Protein AF-A0A101MNH3-F1 (afdb_monomer_lite)

Organism: Penicillium freii (NCBI:txid48697)

InterPro domains:
  IPR005828 Major facilitator, sugar transporter-like [PF00083] (1-115)
  IPR036259 MFS transporter superfamily [G3DSA:1.20.1250.20] (1-116)
  IPR036259 MFS transporter superfamily [SSF103473] (3-115)
  IPR050360 Major Facilitator Superfamily Sugar Transporters [PTHR48022] (1-115)

Sequence (117 aa):
MTILFACYTACAGVYAEITSKAAGIAVLLMIFLFNGAYNLMQPFHFLYIGEIFPFIQRSKDMAVMQMSVRIAAVFNKFVNPIGMENIKWKFFLSYVAWLAIETTTVYFFFPETQGPV

Secondary structure (DSSP, 8-state):
-HHHHHHHHHHHHHHHH---HHHHHHHHHHHHHHHHHHHHHHHHHHHHHHHHS-TTTHHHHHHHHHHHHHHHHHHHHHHHHHHHHHHGGGHHHHHHHHHHHHHHHHHHHS-------

Radius of gyration: 17.6 Å; chains: 1; bounding box: 46×30×47 Å

Structure (mmCIF, N/CA/C/O backbone):
data_AF-A0A101MNH3-F1
#
_entry.id   AF-A0A101MNH3-F1
#
loop_
_atom_site.group_PDB
_atom_site.id
_atom_site.type_symbol
_atom_site.label_atom_id
_atom_site.label_alt_id
_atom_site.label_comp_id
_atom_site.label_asym_id
_atom_site.label_entity_id
_atom_site.label_seq_id
_atom_site.pdbx_PDB_ins_code
_atom_site.Cartn_x
_atom_site.Cartn_y
_atom_site.Cartn_z
_atom_site.occupancy
_atom_site.B_iso_or_equiv
_atom_site.auth_seq_id
_atom_site.auth_comp_id
_atom_site.auth_asym_id
_atom_site.auth_atom_id
_atom_site.pdbx_PDB_model_num
ATOM 1 N N . MET A 1 1 ? -3.993 4.161 -5.624 1.00 70.56 1 MET A N 1
ATOM 2 C CA . MET A 1 1 ? -2.656 3.528 -5.492 1.00 70.56 1 MET A CA 1
ATOM 3 C C . MET A 1 1 ? -2.418 2.427 -6.510 1.00 70.56 1 MET A C 1
ATOM 5 O O . MET A 1 1 ? -1.325 2.358 -7.052 1.00 70.56 1 MET A O 1
ATOM 9 N N . THR A 1 2 ? -3.416 1.589 -6.791 1.00 67.06 2 THR A N 1
ATOM 10 C CA . THR A 1 2 ? -3.299 0.429 -7.692 1.00 67.06 2 THR A CA 1
ATOM 11 C C . THR A 1 2 ? -2.808 0.771 -9.092 1.00 67.06 2 THR A C 1
ATOM 13 O O . THR A 1 2 ? -1.866 0.151 -9.569 1.00 67.06 2 THR A O 1
ATOM 16 N N . ILE A 1 3 ? -3.379 1.805 -9.715 1.00 69.00 3 ILE A N 1
ATOM 17 C CA . ILE A 1 3 ? -3.002 2.247 -11.065 1.00 69.00 3 ILE A CA 1
ATOM 18 C C . ILE A 1 3 ? -1.552 2.752 -11.083 1.00 69.00 3 ILE A C 1
ATOM 20 O O . ILE A 1 3 ? -0.776 2.350 -11.939 1.00 69.00 3 ILE A O 1
ATOM 24 N N . LEU A 1 4 ? -1.149 3.556 -10.091 1.00 70.75 4 LEU A N 1
ATOM 25 C CA . LEU A 1 4 ? 0.229 4.054 -9.976 1.00 70.75 4 LEU A CA 1
ATOM 26 C C . LEU A 1 4 ? 1.236 2.918 -9.762 1.00 70.75 4 LEU A C 1
ATOM 28 O O . LEU A 1 4 ? 2.310 2.927 -10.358 1.00 70.75 4 LEU A O 1
ATOM 32 N N . PHE A 1 5 ? 0.884 1.917 -8.953 1.00 71.00 5 PHE A N 1
ATOM 33 C CA . PHE A 1 5 ? 1.747 0.763 -8.710 1.00 71.00 5 PHE A CA 1
ATOM 34 C C . PHE A 1 5 ? 1.815 -0.192 -9.918 1.00 71.00 5 PHE A C 1
ATOM 36 O O . PHE A 1 5 ? 2.867 -0.768 -10.201 1.00 71.00 5 PHE A O 1
ATOM 43 N N . ALA A 1 6 ? 0.726 -0.320 -10.680 1.00 71.38 6 ALA A N 1
ATOM 44 C CA . ALA A 1 6 ? 0.710 -1.045 -11.948 1.00 71.38 6 ALA A CA 1
ATOM 45 C C . ALA A 1 6 ? 1.573 -0.340 -13.010 1.00 71.38 6 ALA A C 1
ATOM 47 O O . ALA A 1 6 ? 2.382 -0.994 -13.666 1.00 71.38 6 ALA A O 1
ATOM 48 N N . CYS A 1 7 ? 1.485 0.991 -13.118 1.00 69.50 7 CYS A N 1
ATOM 49 C CA . CYS A 1 7 ? 2.364 1.791 -13.975 1.00 69.50 7 CYS A CA 1
ATOM 50 C C . CYS A 1 7 ? 3.836 1.672 -13.554 1.00 69.50 7 CYS A C 1
ATOM 52 O O . CYS A 1 7 ? 4.696 1.469 -14.407 1.00 69.50 7 CYS A O 1
ATOM 54 N N . TYR A 1 8 ? 4.130 1.713 -12.251 1.00 72.50 8 TYR A N 1
ATOM 55 C CA . TYR A 1 8 ? 5.475 1.462 -11.726 1.00 72.50 8 TYR A CA 1
ATOM 56 C C . TYR A 1 8 ? 5.999 0.074 -12.129 1.00 72.50 8 TYR A C 1
ATOM 58 O O . TYR A 1 8 ? 7.120 -0.046 -12.620 1.00 72.50 8 TYR A O 1
ATOM 66 N N . THR A 1 9 ? 5.171 -0.963 -11.987 1.00 73.12 9 THR A N 1
ATOM 67 C CA . THR A 1 9 ? 5.519 -2.343 -12.357 1.00 73.12 9 THR A CA 1
ATOM 68 C C . THR A 1 9 ? 5.764 -2.485 -13.862 1.00 73.12 9 THR A C 1
ATOM 70 O O . THR A 1 9 ? 6.717 -3.149 -14.268 1.00 73.12 9 THR A O 1
ATOM 73 N N . ALA A 1 10 ? 4.967 -1.813 -14.698 1.00 70.50 10 ALA A N 1
ATOM 74 C CA . ALA A 1 10 ? 5.171 -1.772 -16.145 1.00 70.50 10 ALA A CA 1
ATOM 75 C C . ALA A 1 10 ? 6.486 -1.064 -16.519 1.00 70.50 10 ALA A C 1
ATOM 77 O O . ALA A 1 10 ? 7.266 -1.594 -17.309 1.00 70.50 10 ALA A O 1
ATOM 78 N N . CYS A 1 11 ? 6.790 0.085 -15.903 1.00 65.81 11 CYS A N 1
ATOM 79 C CA . CYS A 1 11 ? 8.066 0.780 -16.098 1.00 65.81 11 CYS A CA 1
ATOM 80 C C . CYS A 1 11 ? 9.266 -0.058 -15.625 1.00 65.81 11 CYS A C 1
ATOM 82 O O . CYS A 1 11 ? 10.305 -0.057 -16.285 1.00 65.81 11 CYS A O 1
ATOM 84 N N . ALA A 1 12 ? 9.126 -0.801 -14.523 1.00 66.62 12 ALA A N 1
ATOM 85 C CA . ALA A 1 12 ? 10.158 -1.710 -14.028 1.00 66.62 12 ALA A CA 1
ATOM 86 C C . ALA A 1 12 ? 10.396 -2.899 -14.979 1.00 66.62 12 ALA A C 1
ATOM 88 O O . ALA A 1 12 ? 11.543 -3.304 -15.168 1.00 66.62 12 ALA A O 1
ATOM 89 N N . GLY A 1 13 ? 9.341 -3.418 -15.619 1.00 66.19 13 GLY A N 1
ATOM 90 C CA . GLY A 1 13 ? 9.450 -4.428 -16.678 1.00 66.19 13 GLY A CA 1
ATOM 91 C C . GLY A 1 13 ? 10.191 -3.906 -17.913 1.00 66.19 13 GLY A C 1
ATOM 92 O O . GLY A 1 13 ? 11.125 -4.547 -18.384 1.00 66.19 13 GLY A O 1
ATOM 93 N N . VAL A 1 14 ? 9.858 -2.697 -18.377 1.00 68.38 14 VAL A N 1
ATOM 94 C CA . VAL A 1 14 ? 10.538 -2.058 -19.523 1.00 68.38 14 VAL A CA 1
ATOM 95 C C . VAL A 1 14 ? 12.009 -1.758 -19.217 1.00 68.38 14 VAL A C 1
ATOM 97 O O . VAL A 1 14 ? 12.866 -1.951 -20.076 1.00 68.38 14 VAL A O 1
ATOM 100 N N . TYR A 1 15 ? 12.334 -1.339 -17.991 1.00 61.78 15 TYR A N 1
ATOM 101 C CA . TYR A 1 15 ? 13.723 -1.134 -17.564 1.00 61.78 15 TYR A CA 1
ATOM 102 C C . TYR A 1 15 ? 14.539 -2.437 -17.525 1.00 61.78 15 TYR A C 1
ATOM 104 O O . TYR A 1 15 ? 15.750 -2.404 -17.738 1.00 61.78 15 TYR A O 1
ATOM 112 N N . ALA A 1 16 ? 13.897 -3.584 -17.275 1.00 62.91 16 ALA A N 1
ATOM 113 C CA . ALA A 1 16 ? 14.568 -4.883 -17.268 1.00 62.91 16 ALA A CA 1
ATOM 114 C C . ALA A 1 16 ? 14.952 -5.374 -18.677 1.00 62.91 16 ALA A C 1
ATOM 116 O O . ALA A 1 16 ? 15.919 -6.123 -18.806 1.00 62.91 16 ALA A O 1
ATOM 117 N N . GLU A 1 17 ? 14.222 -4.960 -19.717 1.00 65.38 17 GLU A N 1
ATOM 118 C CA . GLU A 1 17 ? 14.526 -5.299 -21.117 1.00 65.38 17 GLU A CA 1
ATOM 119 C C . GLU A 1 17 ? 15.402 -4.243 -21.802 1.00 65.38 17 GLU A C 1
ATOM 121 O O . GLU A 1 17 ? 16.275 -4.575 -22.604 1.00 65.38 17 GLU A O 1
ATOM 126 N N . ILE A 1 18 ? 15.197 -2.966 -21.471 1.00 64.25 18 ILE A N 1
ATOM 127 C CA . ILE A 1 18 ? 15.888 -1.829 -22.076 1.00 64.25 18 ILE A CA 1
ATOM 128 C C . ILE A 1 18 ? 16.625 -1.082 -20.961 1.00 64.25 18 ILE A C 1
ATOM 130 O O . ILE A 1 18 ? 16.083 -0.161 -20.346 1.00 64.25 18 ILE A O 1
ATOM 134 N N . THR A 1 19 ? 17.884 -1.459 -20.711 1.00 61.97 19 THR A N 1
ATOM 135 C CA . THR A 1 19 ? 18.787 -0.827 -19.726 1.00 61.97 19 THR A CA 1
ATOM 136 C C . THR A 1 19 ? 19.220 0.578 -20.180 1.00 61.97 19 THR A C 1
ATOM 138 O O . THR A 1 19 ? 20.395 0.861 -20.411 1.00 61.97 19 THR A O 1
ATOM 141 N N . SER A 1 20 ? 18.257 1.480 -20.365 1.00 68.25 20 SER A N 1
ATOM 142 C CA . SER A 1 20 ? 18.467 2.874 -20.752 1.00 68.25 20 SER A CA 1
ATOM 143 C C . SER A 1 20 ? 18.354 3.789 -19.535 1.00 68.25 20 SER A C 1
ATOM 145 O O . SER A 1 20 ? 17.468 3.625 -18.693 1.00 68.25 20 SER A O 1
ATOM 147 N N . LYS A 1 21 ? 19.209 4.821 -19.468 1.00 68.31 21 LYS A N 1
ATOM 148 C CA . LYS A 1 21 ? 19.149 5.860 -18.421 1.00 68.31 21 LYS A CA 1
ATOM 149 C C . LYS A 1 21 ? 17.765 6.514 -18.325 1.00 68.31 21 LYS A C 1
ATOM 151 O O . LYS A 1 21 ? 17.332 6.844 -17.226 1.00 68.31 21 LYS A O 1
ATOM 156 N N . ALA A 1 22 ? 17.058 6.662 -19.448 1.00 72.19 22 ALA A N 1
ATOM 157 C CA . ALA A 1 22 ? 15.714 7.240 -19.475 1.00 72.19 22 ALA A CA 1
ATOM 158 C C . ALA A 1 22 ? 14.681 6.360 -18.747 1.00 72.19 22 ALA A C 1
ATOM 160 O O . ALA A 1 22 ? 13.854 6.873 -17.995 1.00 72.19 22 ALA A O 1
ATOM 161 N N . ALA A 1 23 ? 14.769 5.036 -18.907 1.00 65.12 23 ALA A N 1
ATOM 162 C CA . ALA A 1 23 ? 13.880 4.095 -18.234 1.00 65.12 23 ALA A CA 1
ATOM 163 C C . ALA A 1 23 ? 14.144 4.055 -16.715 1.00 65.12 23 ALA A C 1
ATOM 165 O O . ALA A 1 23 ? 13.197 4.019 -15.933 1.00 65.12 23 ALA A O 1
ATOM 166 N N . GLY A 1 24 ? 15.404 4.189 -16.282 1.00 66.75 24 GLY A N 1
ATOM 167 C CA . GLY A 1 24 ? 15.744 4.300 -14.858 1.00 66.75 24 GLY A CA 1
ATOM 168 C C . GLY A 1 24 ? 15.171 5.561 -14.196 1.00 66.75 24 GLY A C 1
ATOM 169 O O . GLY A 1 24 ? 14.627 5.489 -13.094 1.00 66.75 24 GLY A O 1
ATOM 170 N N . ILE A 1 25 ? 15.220 6.708 -14.886 1.00 74.56 25 ILE A N 1
ATOM 171 C CA . ILE A 1 25 ? 14.623 7.967 -14.402 1.00 74.56 25 ILE A CA 1
ATOM 172 C C . ILE A 1 25 ? 13.093 7.850 -14.319 1.00 74.56 25 ILE A C 1
ATOM 174 O O . ILE A 1 25 ? 12.504 8.282 -13.329 1.00 74.56 25 ILE A O 1
ATOM 178 N N . ALA A 1 26 ? 12.448 7.224 -15.309 1.00 72.94 26 ALA A N 1
ATOM 179 C CA . ALA A 1 26 ? 10.998 7.014 -15.307 1.00 72.94 26 ALA A CA 1
ATOM 180 C C . ALA A 1 26 ? 10.531 6.136 -14.131 1.00 72.94 26 ALA A C 1
ATOM 182 O O . ALA A 1 26 ? 9.552 6.471 -13.460 1.00 72.94 26 ALA A O 1
ATOM 183 N N . VAL A 1 27 ? 11.260 5.055 -13.831 1.00 73.12 27 VAL A N 1
ATOM 184 C CA . VAL A 1 27 ? 11.001 4.200 -12.660 1.00 73.12 27 VAL A CA 1
ATOM 185 C C . VAL A 1 27 ? 11.138 5.005 -11.364 1.00 73.12 27 VAL A C 1
ATOM 187 O O . VAL A 1 27 ? 10.259 4.932 -10.507 1.00 73.12 27 VAL A O 1
ATOM 190 N N . LEU A 1 28 ? 12.186 5.825 -11.238 1.00 76.50 28 LEU A N 1
ATOM 191 C CA . LEU A 1 28 ? 12.417 6.650 -10.049 1.00 76.50 28 LEU A CA 1
ATOM 192 C C . LEU A 1 28 ? 11.277 7.658 -9.815 1.00 76.50 28 LEU A C 1
ATOM 194 O O . LEU A 1 28 ? 10.769 7.766 -8.699 1.00 76.50 28 LEU A O 1
ATOM 198 N N . LEU A 1 29 ? 10.835 8.354 -10.869 1.00 78.88 29 LEU A N 1
ATOM 199 C CA . LEU A 1 29 ? 9.707 9.292 -10.804 1.00 78.88 29 LEU A CA 1
ATOM 200 C C . LEU A 1 29 ? 8.414 8.597 -10.359 1.00 78.88 29 LEU A C 1
ATOM 202 O O . LEU A 1 29 ? 7.682 9.129 -9.523 1.00 78.88 29 LEU A O 1
ATOM 206 N N . MET A 1 30 ? 8.156 7.388 -10.864 1.00 75.19 30 MET A N 1
ATOM 207 C CA . MET A 1 30 ? 6.984 6.603 -10.470 1.00 75.19 30 MET A CA 1
ATOM 208 C C . MET A 1 30 ? 7.035 6.155 -9.004 1.00 75.19 30 MET A C 1
ATOM 210 O O . MET A 1 30 ? 5.995 6.158 -8.346 1.00 75.19 30 MET A O 1
ATOM 214 N N . ILE A 1 31 ? 8.217 5.850 -8.453 1.00 81.06 31 ILE A N 1
ATOM 215 C CA . ILE A 1 31 ? 8.373 5.558 -7.013 1.00 81.06 31 ILE A CA 1
ATOM 216 C C . ILE A 1 31 ? 7.990 6.775 -6.174 1.00 81.06 31 ILE A C 1
ATOM 218 O O . ILE A 1 31 ? 7.252 6.635 -5.198 1.00 81.06 31 ILE A O 1
ATOM 222 N N . PHE A 1 32 ? 8.461 7.968 -6.544 1.00 80.25 32 PHE A N 1
ATOM 223 C CA . PHE A 1 32 ? 8.134 9.193 -5.813 1.00 80.25 32 PHE A CA 1
ATOM 224 C C . PHE A 1 32 ? 6.643 9.530 -5.887 1.00 80.25 32 PHE A C 1
ATOM 226 O O . PHE A 1 32 ? 6.045 9.861 -4.864 1.00 80.25 32 PHE A O 1
ATOM 233 N N . LEU A 1 33 ? 6.023 9.384 -7.062 1.00 81.00 33 LEU A N 1
ATOM 234 C CA . LEU A 1 33 ? 4.580 9.577 -7.226 1.00 81.00 33 LEU A CA 1
ATOM 235 C C . LEU A 1 33 ? 3.773 8.574 -6.395 1.00 81.00 33 LEU A C 1
ATOM 237 O O . LEU A 1 33 ? 2.823 8.962 -5.714 1.00 81.00 33 LEU A O 1
ATOM 241 N N . PHE A 1 34 ? 4.172 7.300 -6.394 1.00 77.31 34 PHE A N 1
ATOM 242 C CA . PHE A 1 34 ? 3.549 6.285 -5.550 1.00 77.31 34 PHE A CA 1
ATOM 243 C C . PHE A 1 34 ? 3.712 6.608 -4.059 1.00 77.31 34 PHE A C 1
ATOM 245 O O . PHE A 1 34 ? 2.743 6.530 -3.307 1.00 77.31 34 PHE A O 1
ATOM 252 N N . ASN A 1 35 ? 4.907 7.019 -3.628 1.00 79.88 35 ASN A N 1
ATOM 253 C CA . ASN A 1 35 ? 5.169 7.368 -2.236 1.00 79.88 35 ASN A CA 1
ATOM 254 C C . ASN A 1 35 ? 4.347 8.586 -1.789 1.00 79.88 35 ASN A C 1
ATOM 256 O O . ASN A 1 35 ? 3.728 8.546 -0.726 1.00 79.88 35 ASN A O 1
ATOM 260 N N . GLY A 1 36 ? 4.272 9.639 -2.608 1.00 80.62 36 GLY A N 1
ATOM 261 C CA . GLY A 1 36 ? 3.446 10.812 -2.312 1.00 80.62 36 GLY A CA 1
ATOM 262 C C . GLY A 1 36 ? 1.970 10.445 -2.160 1.00 80.62 36 GLY A C 1
ATOM 263 O O . GLY A 1 36 ? 1.316 10.827 -1.190 1.00 80.62 36 GLY A O 1
ATOM 264 N N . ALA A 1 37 ? 1.463 9.619 -3.067 1.00 79.00 37 ALA A N 1
ATOM 265 C CA . ALA A 1 37 ? 0.070 9.215 -3.045 1.00 79.00 37 ALA A CA 1
ATOM 266 C C . ALA A 1 37 ? -0.241 8.219 -1.894 1.00 79.00 37 ALA A C 1
ATOM 268 O O . ALA A 1 37 ? -1.319 8.283 -1.300 1.00 79.00 37 ALA A O 1
ATOM 269 N N . TYR A 1 38 ? 0.714 7.369 -1.492 1.00 78.38 38 TYR A N 1
ATOM 270 C CA . TYR A 1 38 ? 0.594 6.503 -0.309 1.00 78.38 38 TYR A CA 1
ATOM 271 C C . TYR A 1 38 ? 0.525 7.312 0.995 1.00 78.38 38 TYR A C 1
ATOM 273 O O . TYR A 1 38 ? -0.315 7.031 1.852 1.00 78.38 38 TYR A O 1
ATOM 281 N N . ASN A 1 39 ? 1.358 8.349 1.133 1.00 80.19 39 ASN A N 1
ATOM 282 C CA . ASN A 1 39 ? 1.340 9.228 2.307 1.00 80.19 39 ASN A CA 1
ATOM 283 C C . ASN A 1 39 ? 0.015 9.987 2.447 1.00 80.19 39 ASN A C 1
ATOM 285 O O . ASN A 1 39 ? -0.461 10.164 3.565 1.00 80.19 39 ASN A O 1
ATOM 289 N N . LEU A 1 40 ? -0.610 10.379 1.332 1.00 79.81 40 LEU A N 1
ATOM 290 C CA . LEU A 1 40 ? -1.945 10.980 1.358 1.00 79.81 40 LEU A CA 1
ATOM 291 C C . LEU A 1 40 ? -3.012 9.991 1.841 1.00 79.81 40 LEU A C 1
ATOM 293 O O . LEU A 1 40 ? -3.921 10.398 2.551 1.00 79.81 40 LEU A O 1
ATOM 297 N N . MET A 1 41 ? -2.899 8.700 1.506 1.00 76.50 41 MET A N 1
ATOM 298 C CA . MET A 1 41 ? -3.892 7.685 1.884 1.00 76.50 41 MET A CA 1
ATOM 299 C C . MET A 1 41 ? -3.752 7.165 3.325 1.00 76.50 41 MET A C 1
ATOM 301 O O . MET A 1 41 ? -4.730 6.712 3.917 1.00 76.50 41 MET A O 1
ATOM 305 N N . GLN A 1 42 ? -2.560 7.228 3.920 1.00 79.06 42 GLN A N 1
ATOM 306 C CA . GLN A 1 42 ? -2.315 6.791 5.302 1.00 79.06 42 GLN A CA 1
ATOM 307 C C . GLN A 1 42 ? -3.278 7.386 6.351 1.00 79.06 42 GLN A C 1
ATOM 309 O O . GLN A 1 42 ? -3.877 6.596 7.083 1.00 79.06 42 GLN A O 1
ATOM 314 N N . PRO A 1 43 ? -3.493 8.715 6.439 1.00 77.81 43 PRO A N 1
ATOM 315 C CA . PRO A 1 43 ? -4.380 9.290 7.451 1.00 77.81 43 PRO A CA 1
ATOM 316 C C . PRO A 1 43 ? -5.835 8.824 7.316 1.00 77.81 43 PRO A C 1
ATOM 318 O O . PRO A 1 43 ? -6.502 8.666 8.335 1.00 77.81 43 PRO A O 1
ATOM 321 N N . PHE A 1 44 ? -6.313 8.523 6.103 1.00 77.19 44 PHE A N 1
ATOM 322 C CA . PHE A 1 44 ? -7.682 8.036 5.897 1.00 77.19 44 PHE A CA 1
ATOM 323 C C . PHE A 1 44 ? -7.931 6.678 6.563 1.00 77.19 44 PHE A C 1
ATOM 325 O O . PHE A 1 44 ? -9.009 6.462 7.106 1.00 77.19 44 PHE A O 1
ATOM 332 N N . HIS A 1 45 ? -6.928 5.794 6.617 1.00 73.62 45 HIS A N 1
ATOM 333 C CA . HIS A 1 45 ? -7.061 4.504 7.304 1.00 73.62 45 HIS A CA 1
ATOM 334 C C . HIS A 1 45 ? -7.268 4.676 8.816 1.00 73.62 45 HIS A C 1
ATOM 336 O O . HIS A 1 45 ? -8.081 3.979 9.420 1.00 73.62 45 HIS A O 1
ATOM 342 N N . PHE A 1 46 ? -6.551 5.621 9.431 1.00 73.69 46 PHE A N 1
ATOM 343 C CA . PHE A 1 46 ? -6.688 5.918 10.859 1.00 73.69 46 PHE A CA 1
ATOM 344 C C . PHE A 1 46 ? -7.962 6.711 11.170 1.00 73.69 46 PHE A C 1
ATOM 346 O O . PHE A 1 46 ? -8.552 6.530 12.236 1.00 73.69 46 PHE A O 1
ATOM 353 N N . LEU A 1 47 ? -8.400 7.580 10.256 1.00 78.88 47 LEU A N 1
ATOM 354 C CA . LEU A 1 47 ? -9.633 8.347 10.416 1.00 78.88 47 LEU A CA 1
ATOM 355 C C . LEU A 1 47 ? -10.862 7.429 10.368 1.00 78.88 47 LEU A C 1
ATOM 357 O O . LEU A 1 47 ? -11.693 7.485 11.268 1.00 78.88 47 LEU A O 1
ATOM 361 N N . TYR A 1 48 ? -10.900 6.506 9.405 1.00 75.06 48 TYR A N 1
ATOM 362 C CA . TYR A 1 48 ? -12.008 5.572 9.192 1.00 75.06 48 TYR A CA 1
ATOM 363 C C . TYR A 1 48 ? -12.303 4.686 10.416 1.00 75.06 48 TYR A C 1
ATOM 365 O O . TYR A 1 48 ? -13.449 4.534 10.833 1.00 75.06 48 TYR A O 1
ATOM 373 N N . ILE A 1 49 ? -11.265 4.161 11.077 1.00 70.94 49 ILE A N 1
ATOM 374 C CA . ILE A 1 49 ? -11.432 3.380 12.319 1.00 70.94 49 ILE A CA 1
ATOM 375 C C . ILE A 1 49 ? -11.948 4.274 13.457 1.00 70.94 49 ILE A C 1
ATOM 377 O O . ILE A 1 49 ? -12.685 3.823 14.330 1.00 70.94 49 ILE A O 1
ATOM 381 N N . GLY A 1 50 ? -11.580 5.555 13.453 1.00 70.00 50 GLY A N 1
ATOM 382 C CA . GLY A 1 50 ? -12.100 6.529 14.406 1.00 70.00 50 GLY A CA 1
ATOM 383 C C . GLY A 1 50 ? -13.575 6.887 14.209 1.00 70.00 50 GLY A C 1
ATOM 384 O O . GLY A 1 50 ? -14.201 7.290 15.185 1.00 70.00 50 GLY A O 1
ATOM 385 N N . GLU A 1 51 ? -14.105 6.754 12.991 1.00 75.88 51 GLU A N 1
ATOM 386 C CA . GLU A 1 51 ? -15.492 7.092 12.634 1.00 75.88 51 GLU A CA 1
ATOM 387 C C . GLU A 1 51 ? -16.468 5.928 12.850 1.00 75.88 51 GLU A C 1
ATOM 389 O O . GLU A 1 51 ? -17.624 6.153 13.199 1.00 75.88 51 GLU A O 1
ATOM 394 N N . ILE A 1 52 ? -16.010 4.685 12.692 1.00 72.94 52 ILE A N 1
ATOM 395 C CA . ILE A 1 52 ? -16.869 3.492 12.800 1.00 72.94 52 ILE A CA 1
ATOM 396 C C . ILE A 1 52 ? -17.011 2.984 14.235 1.00 72.94 52 ILE A C 1
ATOM 398 O O . ILE A 1 52 ? -18.034 2.389 14.579 1.00 72.94 52 ILE A O 1
ATOM 402 N N . PHE A 1 53 ? -16.001 3.193 15.084 1.00 67.06 53 PHE A N 1
ATOM 403 C CA . PHE A 1 53 ? -15.956 2.570 16.407 1.00 67.06 53 PHE A CA 1
ATOM 404 C C . PHE A 1 53 ? -16.330 3.529 17.554 1.00 67.06 53 PHE A C 1
ATOM 406 O O . PHE A 1 53 ? -15.878 4.677 17.584 1.00 67.06 53 PHE A O 1
ATOM 413 N N . PRO A 1 54 ? -17.086 3.060 18.571 1.00 72.44 54 PRO A N 1
ATOM 414 C CA . PRO A 1 54 ? -17.408 3.845 19.762 1.00 72.44 54 PRO A CA 1
ATOM 415 C C . PRO A 1 54 ? -16.164 4.235 20.575 1.00 72.44 54 PRO A C 1
ATOM 417 O O . PRO A 1 54 ? -15.208 3.465 20.704 1.00 72.44 54 PRO A O 1
ATOM 420 N N . PHE A 1 55 ? -16.216 5.401 21.227 1.00 67.50 55 PHE A N 1
ATOM 421 C CA . PHE A 1 55 ? -15.095 6.018 21.960 1.00 67.50 55 PHE A CA 1
ATOM 422 C C . PHE A 1 55 ? -14.414 5.106 23.000 1.00 67.50 55 PHE A C 1
ATOM 424 O O . PHE A 1 55 ? -13.222 5.245 23.259 1.00 67.50 55 PHE A O 1
ATOM 431 N N . ILE A 1 56 ? -15.157 4.159 23.581 1.00 71.56 56 ILE A N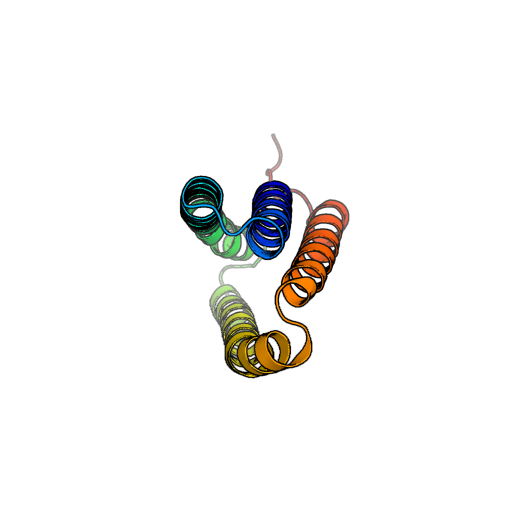 1
ATOM 432 C CA . ILE A 1 56 ? -14.676 3.251 24.635 1.00 71.56 56 ILE A CA 1
ATOM 433 C C . ILE A 1 56 ? -13.790 2.127 24.070 1.00 71.56 56 ILE A C 1
ATOM 435 O O . ILE A 1 56 ? -12.893 1.646 24.765 1.00 71.56 56 ILE A O 1
ATOM 439 N N . GLN A 1 57 ? -14.006 1.708 22.818 1.00 74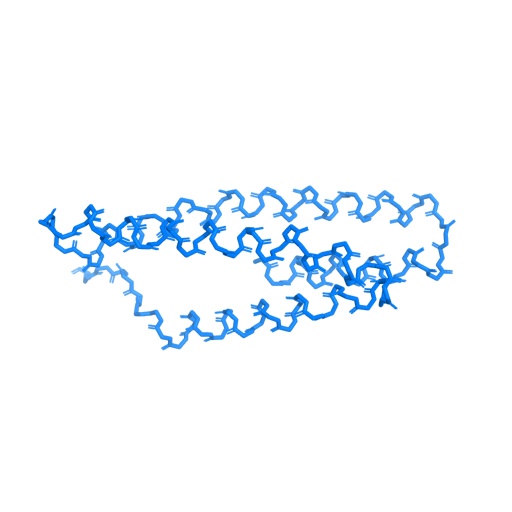.81 57 GLN A N 1
ATOM 440 C CA . GLN A 1 57 ? -13.289 0.574 22.219 1.00 74.81 57 GLN A CA 1
ATOM 441 C C . GLN A 1 57 ? -12.182 0.990 21.240 1.00 74.81 57 GLN A C 1
ATOM 443 O O . GLN A 1 57 ? -11.243 0.224 21.019 1.00 74.81 57 GLN A O 1
ATOM 448 N N . ARG A 1 58 ? -12.201 2.251 20.785 1.00 76.25 58 ARG A N 1
ATOM 449 C CA . ARG A 1 58 ? -11.254 2.833 19.820 1.00 76.25 58 ARG A CA 1
ATOM 450 C C . ARG A 1 58 ? -9.784 2.491 20.087 1.00 76.25 58 ARG A C 1
ATOM 452 O O . ARG A 1 58 ? -9.062 2.144 19.160 1.00 76.25 58 ARG A O 1
ATOM 459 N N . SER A 1 59 ? -9.323 2.552 21.337 1.00 75.56 59 SER A N 1
ATOM 460 C CA . SER A 1 59 ? -7.920 2.262 21.679 1.00 75.56 59 SER A CA 1
ATOM 461 C C . SER A 1 59 ? -7.527 0.801 21.430 1.00 75.56 59 SER A C 1
ATOM 463 O O . SER A 1 59 ? -6.395 0.531 21.031 1.00 75.56 59 SER A O 1
ATOM 465 N N . LYS A 1 60 ? -8.449 -0.145 21.654 1.00 80.50 60 LYS A N 1
ATOM 466 C CA . LYS A 1 60 ? -8.213 -1.577 21.413 1.00 8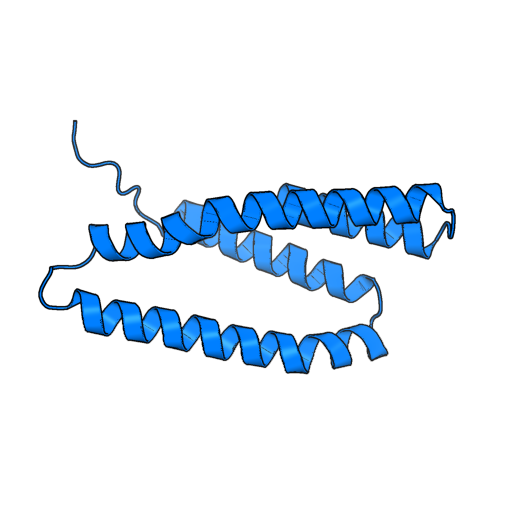0.50 60 LYS A CA 1
ATOM 467 C C . LYS A 1 60 ? -8.178 -1.868 19.916 1.00 80.50 60 LYS A C 1
ATOM 469 O O . LYS A 1 60 ? -7.270 -2.553 19.456 1.00 80.50 60 LYS A O 1
ATOM 474 N N . ASP A 1 61 ? -9.099 -1.283 19.160 1.00 75.56 61 ASP A N 1
ATOM 475 C CA . ASP A 1 61 ? -9.195 -1.503 17.714 1.00 75.56 61 ASP A CA 1
ATOM 476 C C . ASP A 1 61 ? -8.003 -0.873 16.967 1.00 75.56 61 ASP A C 1
ATOM 478 O O . ASP A 1 61 ? -7.415 -1.495 16.078 1.00 75.56 61 ASP A O 1
ATOM 482 N N . MET A 1 62 ? -7.539 0.302 17.410 1.00 80.81 62 MET A N 1
ATOM 483 C CA . MET A 1 62 ? -6.298 0.917 16.915 1.00 80.81 62 MET A CA 1
ATOM 484 C C . MET A 1 62 ? -5.063 0.047 17.192 1.00 80.81 62 MET A C 1
ATOM 486 O O . MET A 1 62 ? -4.171 -0.048 16.346 1.00 80.81 62 MET A O 1
ATOM 490 N N . ALA A 1 63 ? -5.004 -0.623 18.347 1.00 83.62 63 ALA A N 1
ATOM 491 C CA . ALA A 1 63 ? -3.908 -1.534 18.666 1.00 83.62 63 ALA A CA 1
ATOM 492 C C . ALA A 1 63 ? -3.905 -2.773 17.752 1.00 83.62 63 ALA A C 1
ATOM 494 O O . ALA A 1 63 ? -2.839 -3.173 17.279 1.00 83.62 63 ALA A O 1
ATOM 495 N N . VAL A 1 64 ? -5.080 -3.339 17.447 1.00 84.44 64 VAL A N 1
ATOM 496 C CA . VAL A 1 64 ? -5.219 -4.477 16.518 1.00 84.44 64 VAL A CA 1
ATOM 497 C C . VAL A 1 64 ? -4.804 -4.082 15.100 1.00 84.44 64 VAL A C 1
ATOM 499 O O . VAL A 1 64 ? -3.989 -4.775 14.490 1.00 84.44 64 VAL A O 1
ATOM 502 N N . MET A 1 65 ? -5.281 -2.939 14.594 1.00 84.62 65 MET A N 1
ATOM 503 C CA . MET A 1 65 ? -4.855 -2.410 13.292 1.00 84.62 65 MET A CA 1
ATOM 504 C C . MET A 1 65 ? -3.335 -2.232 13.249 1.00 84.62 65 MET A C 1
ATOM 506 O O . MET A 1 65 ? -2.671 -2.688 12.313 1.00 84.62 65 MET A O 1
ATOM 510 N N . GLN A 1 66 ? -2.763 -1.611 14.283 1.00 85.69 66 GLN A N 1
ATOM 511 C CA . GLN A 1 66 ? -1.333 -1.360 14.316 1.00 85.69 66 GLN A CA 1
ATOM 512 C C . GLN A 1 66 ? -0.529 -2.664 14.373 1.00 85.69 66 GLN A C 1
ATOM 514 O O . GLN A 1 66 ? 0.497 -2.755 13.695 1.00 85.69 66 GLN A O 1
ATOM 519 N N . MET A 1 67 ? -0.996 -3.672 15.112 1.00 88.12 67 MET A N 1
ATOM 520 C CA . MET A 1 67 ? -0.393 -5.005 15.157 1.00 88.12 67 MET A CA 1
ATOM 521 C C . MET A 1 67 ? -0.408 -5.672 13.776 1.00 88.12 67 MET A C 1
ATOM 523 O O . MET A 1 67 ? 0.645 -6.119 13.316 1.00 88.12 67 MET A O 1
ATOM 527 N N . SER A 1 68 ? -1.543 -5.660 13.072 1.00 85.88 68 SER A N 1
ATOM 528 C CA . SER A 1 68 ? -1.644 -6.208 11.712 1.00 85.88 68 SER A CA 1
ATOM 529 C C . SER A 1 68 ? -0.701 -5.505 10.731 1.00 85.88 68 SER A C 1
ATOM 531 O O . SER A 1 68 ? -0.006 -6.174 9.967 1.00 85.88 68 SER A O 1
ATOM 533 N N . VAL A 1 69 ? -0.578 -4.173 10.803 1.00 87.31 69 VAL A N 1
ATOM 534 C CA . VAL A 1 69 ? 0.384 -3.410 9.984 1.00 87.31 69 VAL A CA 1
ATOM 535 C C . VAL A 1 69 ? 1.827 -3.828 10.283 1.00 87.31 69 VAL A C 1
ATOM 537 O O . VAL A 1 69 ? 2.634 -3.975 9.362 1.00 87.31 69 VAL A O 1
ATOM 540 N N . ARG A 1 70 ? 2.179 -4.050 11.556 1.00 88.12 70 ARG A N 1
ATOM 541 C CA . ARG A 1 70 ? 3.531 -4.497 11.933 1.00 88.12 70 ARG A CA 1
ATOM 542 C C . ARG A 1 70 ? 3.815 -5.917 11.442 1.00 88.12 70 ARG A C 1
ATOM 544 O O . ARG A 1 70 ? 4.902 -6.148 10.920 1.00 88.12 70 ARG A O 1
ATOM 551 N N . ILE A 1 71 ? 2.851 -6.831 11.531 1.00 88.06 71 ILE A N 1
ATOM 552 C CA . ILE A 1 71 ? 2.980 -8.200 11.002 1.00 88.06 71 ILE A CA 1
ATOM 553 C C . ILE A 1 71 ? 3.158 -8.173 9.479 1.00 88.06 71 ILE A C 1
ATOM 555 O O . ILE A 1 71 ? 4.077 -8.800 8.949 1.00 88.06 71 ILE A O 1
ATOM 559 N N . ALA A 1 72 ? 2.349 -7.384 8.770 1.00 84.31 72 ALA A N 1
ATOM 560 C CA . ALA A 1 72 ? 2.491 -7.204 7.328 1.00 84.31 72 ALA A CA 1
ATOM 561 C C . ALA A 1 72 ? 3.858 -6.601 6.956 1.00 84.31 72 ALA A C 1
ATOM 563 O O . ALA A 1 72 ? 4.475 -7.011 5.970 1.00 84.31 72 ALA A O 1
ATOM 564 N N . ALA A 1 73 ? 4.382 -5.663 7.751 1.00 85.06 73 ALA A N 1
ATOM 565 C CA . ALA A 1 73 ? 5.712 -5.095 7.536 1.00 85.06 73 ALA A CA 1
ATOM 566 C C . ALA A 1 73 ? 6.824 -6.141 7.712 1.00 85.06 73 ALA A C 1
ATOM 568 O O . ALA A 1 73 ? 7.768 -6.164 6.922 1.00 85.06 73 ALA A O 1
ATOM 569 N N . VAL A 1 74 ? 6.697 -7.032 8.699 1.00 86.31 74 VAL A N 1
ATOM 570 C CA . VAL A 1 74 ? 7.615 -8.162 8.898 1.00 86.31 74 VAL A CA 1
ATOM 571 C C . VAL A 1 74 ? 7.590 -9.089 7.682 1.00 86.31 74 VAL A C 1
ATOM 573 O O . VAL A 1 74 ? 8.647 -9.384 7.124 1.00 86.31 74 VAL A O 1
ATOM 576 N N . PHE A 1 75 ? 6.403 -9.462 7.199 1.00 83.56 75 PHE A N 1
ATOM 577 C CA . PHE A 1 75 ? 6.267 -10.278 5.990 1.00 83.56 75 PHE A CA 1
ATOM 578 C C . PHE A 1 75 ? 6.937 -9.614 4.783 1.00 83.56 75 PHE A C 1
ATOM 580 O O . PHE A 1 75 ? 7.742 -10.235 4.099 1.00 83.56 75 PHE A O 1
ATOM 587 N N . ASN A 1 76 ? 6.711 -8.316 4.571 1.00 82.38 76 ASN A N 1
ATOM 588 C CA . ASN A 1 76 ? 7.370 -7.583 3.493 1.00 82.38 76 ASN A CA 1
ATOM 589 C C . ASN A 1 76 ? 8.898 -7.559 3.642 1.00 82.38 76 ASN A C 1
ATOM 591 O O . ASN A 1 76 ? 9.596 -7.659 2.640 1.00 82.38 76 ASN A O 1
ATOM 595 N N . LYS A 1 77 ? 9.449 -7.442 4.853 1.00 81.12 77 LYS A N 1
ATOM 596 C CA . LYS A 1 77 ? 10.908 -7.425 5.064 1.00 81.12 77 LYS A CA 1
ATOM 597 C C . LYS A 1 77 ? 11.565 -8.770 4.757 1.00 81.12 77 LYS A C 1
ATOM 599 O O . LYS A 1 77 ? 12.672 -8.771 4.231 1.00 81.12 77 LYS A O 1
ATOM 604 N N . PHE A 1 78 ? 10.900 -9.879 5.069 1.00 82.94 78 PHE A N 1
ATOM 605 C CA . PHE A 1 78 ? 11.443 -11.221 4.846 1.00 82.94 78 PHE A CA 1
ATOM 606 C C . PHE A 1 78 ? 11.155 -11.756 3.443 1.00 82.94 78 PHE A C 1
ATOM 608 O O . PHE A 1 78 ? 12.023 -12.370 2.832 1.00 82.94 78 PHE A O 1
ATOM 615 N N . VAL A 1 79 ? 9.967 -11.493 2.901 1.00 78.44 79 VAL A N 1
ATOM 616 C CA . VAL A 1 79 ? 9.536 -12.069 1.621 1.00 78.44 79 VAL A CA 1
ATOM 617 C C . VAL A 1 79 ? 10.053 -11.269 0.426 1.00 78.44 79 VAL A C 1
ATOM 619 O O . VAL A 1 79 ? 10.398 -11.877 -0.582 1.00 78.44 79 VAL A O 1
ATOM 622 N N . ASN A 1 80 ? 10.206 -9.941 0.532 1.00 77.00 80 ASN A N 1
ATOM 623 C CA . ASN A 1 80 ? 10.794 -9.142 -0.553 1.00 77.00 80 ASN A CA 1
ATOM 624 C C . ASN A 1 80 ? 12.191 -9.611 -0.993 1.00 77.00 80 ASN A C 1
ATOM 626 O O . ASN A 1 80 ? 12.377 -9.802 -2.194 1.00 77.00 80 ASN A O 1
ATOM 630 N N . PRO A 1 81 ? 13.181 -9.804 -0.097 1.00 75.31 81 PRO A N 1
ATOM 631 C CA . PRO A 1 81 ? 14.509 -10.242 -0.523 1.00 75.31 81 PRO A CA 1
ATOM 632 C C . PRO A 1 81 ? 14.478 -11.638 -1.162 1.00 75.31 81 PRO A C 1
ATOM 634 O O . PRO A 1 81 ? 15.079 -11.827 -2.215 1.00 75.31 81 PRO A O 1
ATOM 637 N N . ILE A 1 82 ? 13.695 -12.571 -0.610 1.00 77.12 82 ILE A N 1
ATOM 638 C CA . ILE A 1 82 ? 13.544 -13.938 -1.143 1.00 77.12 82 ILE A CA 1
ATOM 639 C C . ILE A 1 82 ? 12.871 -13.928 -2.529 1.00 77.12 82 ILE A C 1
ATOM 641 O O . ILE A 1 82 ? 13.257 -14.676 -3.432 1.00 77.12 82 ILE A O 1
ATOM 645 N N . GLY A 1 83 ? 11.862 -13.073 -2.716 1.00 67.81 83 GLY A N 1
ATOM 646 C CA . GLY A 1 83 ? 11.155 -12.910 -3.986 1.00 67.81 83 GLY A CA 1
ATOM 647 C C . GLY A 1 83 ? 12.020 -12.260 -5.065 1.00 67.81 83 GLY A C 1
ATOM 648 O O . GLY A 1 83 ? 12.008 -12.695 -6.219 1.00 67.81 83 GLY A O 1
ATOM 649 N N . MET A 1 84 ? 12.825 -11.266 -4.691 1.00 68.25 84 MET A N 1
ATOM 650 C CA . MET A 1 84 ? 13.742 -10.589 -5.610 1.00 68.25 84 MET A CA 1
ATOM 651 C C . MET A 1 84 ? 14.898 -11.491 -6.055 1.00 68.25 84 MET A C 1
ATOM 653 O O . MET A 1 84 ? 15.309 -11.403 -7.213 1.00 68.25 84 MET A O 1
ATOM 657 N N . GLU A 1 85 ? 15.379 -12.383 -5.184 1.00 71.69 85 GLU A N 1
ATOM 658 C CA . GLU A 1 85 ? 16.437 -13.347 -5.508 1.00 71.69 85 GLU A CA 1
ATOM 659 C C . GLU A 1 85 ? 15.971 -14.406 -6.523 1.00 71.69 85 GLU A C 1
ATOM 661 O O . GLU A 1 85 ? 16.684 -14.704 -7.481 1.00 71.69 85 GLU A O 1
ATOM 666 N N . ASN A 1 86 ? 14.742 -14.914 -6.380 1.00 69.38 86 ASN A N 1
ATOM 667 C CA . ASN A 1 86 ? 14.237 -16.009 -7.216 1.00 69.38 86 ASN A CA 1
ATOM 668 C C . ASN A 1 86 ? 13.505 -15.547 -8.487 1.00 69.38 86 ASN A C 1
ATOM 670 O O . ASN A 1 86 ? 13.636 -16.158 -9.547 1.00 69.38 86 ASN A O 1
ATOM 674 N N . ILE A 1 87 ? 12.697 -14.489 -8.392 1.00 65.81 87 ILE A N 1
ATOM 675 C CA . ILE A 1 87 ? 11.682 -14.140 -9.405 1.00 65.81 87 ILE A CA 1
ATOM 676 C C . ILE A 1 87 ? 11.977 -12.774 -10.067 1.00 65.81 87 ILE A C 1
ATOM 678 O O . ILE A 1 87 ? 11.402 -12.445 -11.113 1.00 65.81 87 ILE A O 1
ATOM 682 N N . LYS A 1 88 ? 12.942 -12.005 -9.534 1.00 71.81 88 LYS A N 1
ATOM 683 C CA . LYS A 1 88 ? 13.364 -10.685 -10.040 1.00 71.81 88 LYS A CA 1
ATOM 684 C C . LYS A 1 88 ? 12.153 -9.760 -10.260 1.00 71.81 88 LYS A C 1
ATOM 686 O O . LYS A 1 88 ? 11.296 -9.621 -9.393 1.00 71.81 88 LYS A O 1
ATOM 691 N N . TRP A 1 89 ? 12.049 -9.147 -11.440 1.00 64.19 89 TRP A N 1
ATOM 692 C CA . TRP A 1 89 ? 11.012 -8.174 -11.789 1.00 64.19 89 TRP A CA 1
ATOM 693 C C . TRP A 1 89 ? 9.586 -8.747 -11.772 1.00 64.19 89 TRP A C 1
ATOM 695 O O . TRP A 1 89 ? 8.629 -8.003 -11.564 1.00 64.19 89 TRP A O 1
ATOM 705 N N . LYS A 1 90 ? 9.415 -10.066 -11.937 1.00 64.12 90 LYS A N 1
ATOM 706 C CA . LYS A 1 90 ? 8.085 -10.697 -11.925 1.00 64.12 90 LYS A CA 1
ATOM 707 C C . LYS A 1 90 ? 7.453 -10.704 -10.527 1.00 64.12 90 LYS A C 1
ATOM 709 O O . LYS A 1 90 ? 6.247 -10.883 -10.412 1.00 64.12 90 LYS A O 1
ATOM 714 N N . PHE A 1 91 ? 8.227 -10.444 -9.472 1.00 67.19 91 PHE A N 1
ATOM 715 C CA . PHE A 1 91 ? 7.712 -10.328 -8.107 1.00 67.19 91 PHE A CA 1
ATOM 716 C C . PHE A 1 91 ? 6.840 -9.071 -7.917 1.00 67.19 91 PHE A C 1
ATOM 718 O O . PHE A 1 91 ? 5.937 -9.035 -7.083 1.00 67.19 91 PHE A O 1
ATOM 725 N N . PHE A 1 92 ? 7.027 -8.051 -8.758 1.00 67.19 92 PHE A N 1
ATOM 726 C CA . PHE A 1 92 ? 6.165 -6.871 -8.747 1.00 67.19 92 PHE A CA 1
ATOM 727 C C . PHE A 1 92 ? 4.738 -7.177 -9.248 1.00 67.19 92 PHE A C 1
ATOM 729 O O . PHE A 1 92 ? 3.788 -6.550 -8.782 1.00 67.19 92 PHE A O 1
ATOM 736 N N . LEU A 1 93 ? 4.542 -8.197 -10.100 1.00 70.00 93 LEU A N 1
ATOM 737 C CA . LEU A 1 93 ? 3.205 -8.617 -10.557 1.00 70.00 93 LEU A CA 1
ATOM 738 C C . LEU A 1 93 ? 2.348 -9.197 -9.425 1.00 70.00 93 LEU A C 1
ATOM 740 O O . LEU A 1 93 ? 1.154 -8.904 -9.365 1.00 70.00 93 LEU A O 1
ATOM 744 N N . SER A 1 94 ? 2.935 -9.961 -8.494 1.00 73.94 94 SER A N 1
ATOM 745 C CA . SER A 1 94 ? 2.191 -10.456 -7.325 1.00 73.94 94 SER A CA 1
ATOM 746 C C . SER A 1 94 ? 1.686 -9.319 -6.436 1.00 73.94 94 SER A C 1
ATOM 748 O O . SER A 1 94 ? 0.577 -9.400 -5.912 1.00 73.94 94 SER A O 1
ATOM 750 N N . TYR A 1 95 ? 2.444 -8.225 -6.326 1.00 72.88 95 TYR A N 1
ATOM 751 C CA . TYR A 1 95 ? 1.995 -7.039 -5.596 1.00 72.88 95 TYR A CA 1
ATOM 752 C C . TYR A 1 95 ? 0.848 -6.307 -6.298 1.00 72.88 95 TYR A C 1
ATOM 754 O O . TYR A 1 95 ? -0.078 -5.857 -5.628 1.00 72.88 95 TYR A O 1
ATOM 762 N N . VAL A 1 96 ? 0.861 -6.221 -7.633 1.00 76.06 96 VAL A N 1
ATOM 763 C CA . VAL A 1 96 ? -0.259 -5.645 -8.400 1.00 76.06 96 VAL A CA 1
ATOM 764 C C . VAL A 1 96 ? -1.538 -6.460 -8.191 1.00 76.06 96 VAL A C 1
ATOM 766 O O . VAL A 1 96 ? -2.596 -5.879 -7.950 1.00 76.06 96 VAL A O 1
ATOM 769 N N . ALA A 1 97 ? -1.442 -7.792 -8.227 1.00 77.94 97 ALA A N 1
ATOM 770 C CA . ALA A 1 97 ? -2.580 -8.676 -7.977 1.00 77.94 97 ALA A CA 1
ATOM 771 C C . ALA A 1 97 ? -3.134 -8.506 -6.552 1.00 77.94 97 ALA A C 1
ATOM 773 O O . ALA A 1 97 ? -4.343 -8.369 -6.375 1.00 77.94 97 ALA A O 1
ATOM 774 N N . TRP A 1 98 ? -2.257 -8.440 -5.545 1.00 80.56 98 TRP A N 1
ATOM 775 C CA . TRP A 1 98 ? -2.659 -8.191 -4.159 1.00 80.56 98 TRP A CA 1
ATOM 776 C C . TRP A 1 98 ? -3.375 -6.843 -3.989 1.00 80.56 98 TRP A C 1
ATOM 778 O O . TRP A 1 98 ? -4.458 -6.782 -3.412 1.00 80.56 98 TRP A O 1
ATOM 788 N N . LEU A 1 99 ? -2.824 -5.774 -4.565 1.00 78.69 99 LEU A N 1
ATOM 789 C CA . LEU A 1 99 ? -3.418 -4.436 -4.522 1.00 78.69 99 LEU A CA 1
ATOM 790 C C . LEU A 1 99 ? -4.786 -4.365 -5.228 1.00 78.69 99 LEU A C 1
ATOM 792 O O . LEU A 1 99 ? -5.667 -3.611 -4.804 1.00 78.69 99 LEU A O 1
ATOM 796 N N . ALA A 1 100 ? -4.982 -5.145 -6.294 1.00 77.31 100 ALA A N 1
ATOM 797 C CA . ALA A 1 100 ? -6.271 -5.256 -6.975 1.00 77.31 100 ALA A CA 1
ATOM 798 C C . ALA A 1 100 ? -7.321 -5.959 -6.098 1.00 77.31 100 ALA A C 1
ATOM 800 O O . ALA A 1 100 ? -8.461 -5.494 -6.022 1.00 77.31 100 ALA A O 1
ATOM 801 N N . ILE A 1 101 ? -6.931 -7.027 -5.393 1.00 82.56 101 ILE A N 1
ATOM 802 C CA . ILE A 1 101 ? -7.795 -7.721 -4.425 1.00 82.56 101 ILE A CA 1
ATOM 803 C C . ILE A 1 101 ? -8.170 -6.778 -3.278 1.00 82.56 101 ILE A C 1
ATOM 805 O O . ILE A 1 101 ? -9.347 -6.673 -2.935 1.00 82.56 101 ILE A O 1
ATOM 809 N N . GLU A 1 102 ? -7.198 -6.049 -2.727 1.00 79.19 102 GLU A N 1
ATOM 810 C CA . GLU A 1 102 ? -7.425 -5.079 -1.652 1.00 79.19 102 GLU A CA 1
ATOM 811 C C . GLU A 1 102 ? -8.419 -3.992 -2.083 1.00 79.19 102 GLU A C 1
ATOM 813 O O . GLU A 1 102 ? -9.403 -3.742 -1.395 1.00 79.19 102 GLU A O 1
ATOM 818 N N . THR A 1 103 ? -8.237 -3.416 -3.273 1.00 78.75 103 THR A N 1
ATOM 819 C CA . THR A 1 103 ? -9.138 -2.368 -3.788 1.00 78.75 103 THR A CA 1
ATOM 820 C C . THR A 1 103 ? -10.537 -2.891 -4.076 1.00 78.75 103 THR A C 1
ATOM 822 O O . THR A 1 103 ? -11.516 -2.208 -3.789 1.00 78.75 103 THR A O 1
ATOM 825 N N . THR A 1 104 ? -10.645 -4.112 -4.600 1.00 79.56 104 THR A N 1
ATOM 826 C CA . THR A 1 104 ? -11.945 -4.760 -4.816 1.00 79.56 104 THR A CA 1
ATOM 827 C C . THR A 1 104 ? -12.647 -5.003 -3.482 1.00 79.56 104 THR A C 1
ATOM 829 O O . THR A 1 104 ? -13.837 -4.741 -3.345 1.00 79.56 104 THR A O 1
ATOM 832 N N . THR A 1 105 ? -11.899 -5.439 -2.468 1.00 78.88 105 THR A N 1
ATOM 833 C CA . THR A 1 105 ? -12.437 -5.670 -1.123 1.00 78.88 105 THR A CA 1
ATOM 834 C C . THR A 1 105 ? -12.908 -4.364 -0.490 1.00 78.88 105 THR A C 1
ATOM 836 O O . THR A 1 105 ? -14.012 -4.321 0.039 1.00 78.88 105 THR A O 1
ATOM 839 N N . VAL A 1 106 ? -12.130 -3.284 -0.594 1.00 76.12 106 VAL A N 1
ATOM 840 C CA . VAL A 1 106 ? -12.544 -1.959 -0.108 1.00 76.12 106 VAL A CA 1
ATOM 841 C C . VAL A 1 106 ? -13.813 -1.492 -0.824 1.00 76.12 106 VAL A C 1
ATOM 843 O O . VAL A 1 106 ? -14.758 -1.099 -0.156 1.00 76.12 106 VAL A O 1
ATOM 846 N N . TYR A 1 107 ? -13.893 -1.612 -2.151 1.00 74.38 107 TYR A N 1
ATOM 847 C CA . TYR A 1 107 ? -15.070 -1.171 -2.910 1.00 74.38 107 TYR A CA 1
ATOM 848 C C .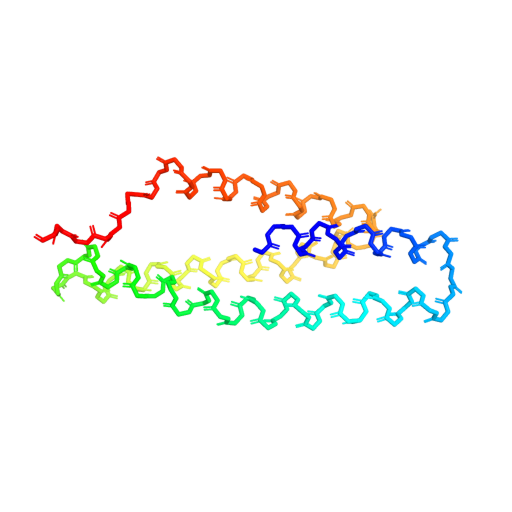 TYR A 1 107 ? -16.374 -1.886 -2.510 1.00 74.38 107 TYR A C 1
ATOM 850 O O . TYR A 1 107 ? -17.428 -1.261 -2.497 1.00 74.38 107 TYR A O 1
ATOM 858 N N . PHE A 1 108 ? -16.319 -3.182 -2.179 1.00 74.31 108 PHE A N 1
ATOM 859 C CA . PHE A 1 108 ? -17.520 -3.958 -1.838 1.00 74.31 108 PHE A CA 1
ATOM 860 C C . PHE A 1 108 ? -17.828 -4.037 -0.338 1.00 74.31 108 PHE A C 1
ATOM 862 O O . PHE A 1 108 ? -18.998 -4.121 0.030 1.00 74.31 108 PHE A O 1
ATOM 869 N N . PHE A 1 109 ? -16.810 -4.069 0.526 1.00 68.44 109 PHE A N 1
ATOM 870 C CA . PHE A 1 109 ? -16.983 -4.349 1.957 1.00 68.44 109 PHE A CA 1
ATOM 871 C C . PHE A 1 109 ? -16.850 -3.123 2.854 1.00 68.44 109 PHE A C 1
ATOM 873 O O . PHE A 1 109 ? -17.254 -3.210 4.013 1.00 68.44 109 PHE A O 1
ATOM 880 N N . PHE A 1 110 ? -16.282 -2.009 2.380 1.00 64.69 110 PHE A N 1
ATOM 881 C CA . PHE A 1 110 ? -16.225 -0.791 3.185 1.00 64.69 110 PHE A CA 1
ATOM 882 C C . PHE A 1 110 ? -17.507 0.011 2.947 1.00 64.69 110 PHE A C 1
ATOM 884 O O . PHE A 1 110 ? -17.660 0.582 1.867 1.00 64.69 110 PHE A O 1
ATOM 891 N N . PRO A 1 111 ? -18.447 0.051 3.913 1.00 59.91 111 PRO A N 1
ATOM 892 C CA . PRO A 1 111 ? -19.568 0.972 3.829 1.00 59.91 111 PRO A CA 1
ATOM 893 C C . PRO A 1 111 ? -19.028 2.404 3.828 1.00 59.91 111 PRO A C 1
ATOM 895 O O . PRO A 1 111 ? -18.180 2.763 4.643 1.00 59.91 111 PRO A O 1
ATOM 898 N N . GLU A 1 112 ? -19.505 3.220 2.894 1.00 61.69 112 GLU A N 1
ATOM 899 C CA . GLU A 1 112 ? -19.135 4.629 2.796 1.00 61.69 112 GLU A CA 1
ATOM 900 C C . GLU A 1 112 ? -19.524 5.340 4.104 1.00 61.69 112 GLU A C 1
ATOM 902 O O . GLU A 1 112 ? -20.703 5.443 4.434 1.00 61.69 112 GLU A O 1
ATOM 907 N N . THR A 1 113 ? -18.539 5.816 4.880 1.00 58.16 113 THR A N 1
ATOM 908 C CA . THR A 1 113 ? -18.774 6.562 6.134 1.00 58.16 113 THR A CA 1
ATOM 909 C C . THR A 1 113 ? -19.143 8.023 5.891 1.00 58.16 113 THR A C 1
ATOM 911 O O . THR A 1 113 ? -19.102 8.829 6.820 1.00 58.16 113 THR A O 1
ATOM 914 N N . GLN A 1 114 ? -19.546 8.389 4.667 1.00 47.75 114 GLN A N 1
ATOM 915 C CA . GLN A 1 114 ? -20.242 9.655 4.471 1.00 47.75 114 GLN A CA 1
ATOM 916 C C . GLN A 1 114 ? -21.534 9.591 5.283 1.00 47.75 114 GLN A C 1
ATOM 918 O O . GLN A 1 114 ? -22.473 8.871 4.945 1.00 47.75 114 GLN A O 1
ATOM 923 N N . GLY A 1 115 ? -21.519 10.293 6.418 1.00 42.69 115 GLY A N 1
ATOM 924 C CA . GLY A 1 115 ? -22.668 10.433 7.294 1.00 42.69 115 GLY A CA 1
ATOM 925 C C . GLY A 1 115 ? -23.902 10.922 6.526 1.00 42.69 115 GLY A C 1
ATOM 926 O O . GLY A 1 115 ? -23.774 11.476 5.431 1.00 42.69 115 GLY A O 1
ATOM 927 N N . PRO A 1 116 ? -25.103 10.707 7.089 1.00 47.19 116 PRO A N 1
ATOM 928 C CA . PRO A 1 116 ? -26.338 11.181 6.486 1.00 47.19 116 PRO A CA 1
ATOM 929 C C . PRO A 1 116 ? -26.263 12.694 6.247 1.00 47.19 116 PRO A C 1
ATOM 931 O O . PRO A 1 116 ? -25.723 13.429 7.076 1.00 47.19 116 PRO A O 1
ATOM 934 N N . VAL A 1 117 ? -26.795 13.101 5.092 1.00 37.16 117 VAL A N 1
ATOM 935 C CA . VAL A 1 117 ? -27.171 14.482 4.746 1.00 37.16 117 VAL A CA 1
ATOM 936 C C . VAL A 1 117 ? -27.783 15.254 5.911 1.00 37.16 117 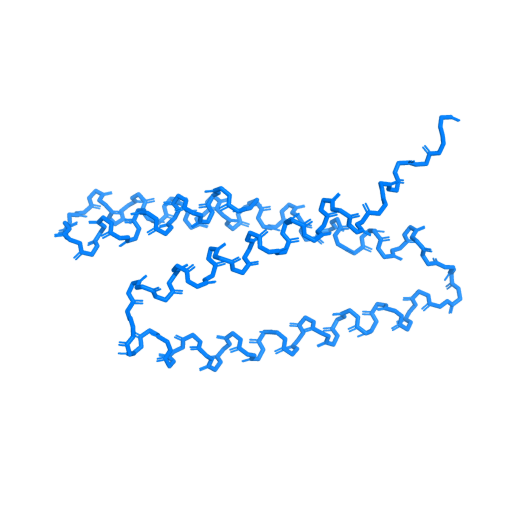VAL A C 1
ATOM 938 O O . VAL A 1 117 ? -28.563 14.650 6.684 1.00 37.16 117 VAL A O 1
#

Foldseek 3Di:
DLVLLVQLLVLLVVCVVDVDPVSVVVNVVSVVVVVVVVVVCVVVVLVLLVLPDDPVCSVVVVVVVVVVVVVVVVCCVPVVVVCCVPPNSCSSVVVSVVVVVVVVCCVPPPDPSPDDD

pLDDT: mean 73.4, std 8.81, range [37.16, 88.12]

=== Feature glossary ===
Each block in this record encodes a different view of the same protein. In brief:

Predicted aligned error. PAE(i, j) answers: if I align the predicted and true structures on residue i, how far off (in Å) do I expect residue j to be? A block-diagonal PAE matrix with low values on the blocks and high values off-diagonal is the signature of a multi-domain protein with confidently predicted domains but uncertain inter-domain orientation.

Contact-map, Ramachandran, and PAE plots. Plot images: a contact map (which residues are close in 3D, as an N×N binary image), a Ramachandran scatter (backbone torsion angles, revealing secondary-structure composition at a glance), and — for AlphaFold structures — a PAE heatmap (pairwise prediction confidence).

Backbone torsions (φ/ψ). φ (phi) and ψ (psi) are the two rotatable backbone dihedrals per residue: φ is the C(i-1)–N–Cα–C torsion, ψ is the N–Cα–C–N(i+1) torsion, both in degrees on (−180°, 180°]. α-helical residues cluster near (−60°, −45°); β-strand residues near (−120°, +130°). A Ramachandran plot is simply a scatter of (φ, ψ) for every residue.

Foldseek 3Di. A 3Di character summarizes, for each residue, the relative orientation of the Cα frame of its nearest spatial neighbor. Because it encodes fold topology rather t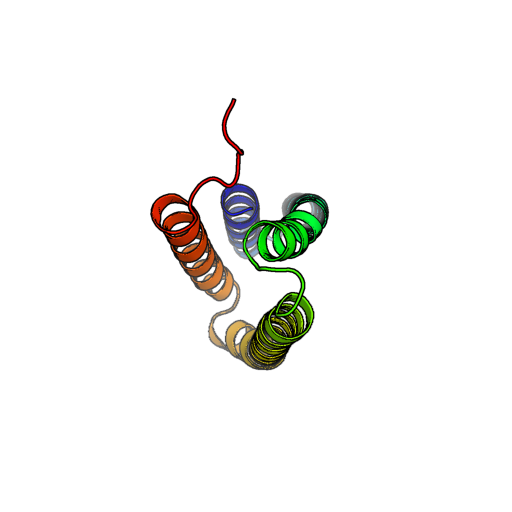han chemistry, 3Di alignments detect remote structural similarity that sequence alignment misses.

Radius of gyration, Cα contacts, bounding box. Three whole-structure scalars: the radius of gyration (RMS distance of Cα from centroid, in Å), the count of Cα–Cα contacts (pairs closer than 8 Å and separated by more than four residues in sequence — i.e. tertiary, not local, contacts), and the bounding-box dimensions. Together they distinguish compact globular folds from extended fibres or disordered chains.

Sequence. Sequence gives the chain of amino acids in standard one-letter code (A=alanine, C=cysteine, …, Y=tyrosine), read N→C. It is the only feature that is directly encoded by the gene; all structural features are derived from the folded form of this sequence.

mmCIF coordinates. Atomic coordinates in PDBx/mmCIF format — the same representation the Protein Data Bank distributes. Each line of the _atom_site loop places one backbone atom in Cartesian space (units: ångströms, origin: arbitrary).

Secondary structure (3-state, P-SEA). Three-state secondary structure (P-SEA) collapses the eight DSSP classes into helix (a), strand (b), and coil (c). P-SEA assigns these from Cα geometry alone — distances and angles — without requiring backbone oxygens, so it works on any Cα trace.

InterPro / GO / CATH / organism. Functional annotations link the protein to curated databases. InterPro entries identify conserved domains and families by matching the sequence against member-database signatures (Pfam, PROSITE, CDD, …). Gene Ontology (GO) terms describe molecular function, biological process, and cellular component in a controlled vocabulary. CATH places the structure in a hierarchical fold classification (Class/Architecture/Topology/Homologous-superfamily). The organism is the source species.

B-factor. B-factor (Debye–Waller factor) reflects atomic displacement in the crystal lattice. It is an experimental observable (units Å²), not a prediction; low values mean the atom is pinned down, high values mean it moves or is heterogeneous across the crystal.

Rendered structure images. Structure images are PyMOL renders from six orthogonal camera directions. Cartoon representation draws helices as coils and strands as arrows; sticks shows the backbone as bonds; surface shows the solvent-excluded envelope. Rainbow coloring maps sequence position to hue (blue→red, N→C); chain coloring assigns a distinct color per polypeptide.

Solvent-accessible surface area. Solvent-accessible surface area (SASA) is the area in Å² traced out by the centre of a 1.4 Å probe sphere (a water molecule) rolled over the protein's van der Waals surface (Shrake–Rupley / Lee–Richards construction). Buried residues have near-zero SASA; fully exposed residues can exceed 200 Å². The total SASA scales roughly with the number of surface residues.

Secondary structure (8-state, DSSP). The SS8 string is DSSP's per-residue secondary-structure call. α-helix (H) means an i→i+4 H-bond ladder; β-strand (E) means the residue participates in a β-sheet; 3₁₀ (G) and π (I) are tighter and wider helices; T/S are turns/bends; '-' is loop.

pLDDT. For AlphaFold models, the B-factor field carries pLDDT — the model's own estimate of local accuracy on a 0–100 scale. Regions with pLDDT<50 should be treated as essentially unmodeled; they often correspond to intrinsically disordered segments.

Nearest PDB structures. Nearest PDB neighbors are the top structural matches found by Foldseek when searching this structure against the entire Protein Data Bank. Each hit reports a TM-score (0 to 1; >0.5 almost always implies the same fold) and an E-value. These are *structural* homologs — they may share no detectable sequence similarity.